Protein AF-A0A0W0YWG8-F1 (afdb_monomer)

Solvent-accessible surface area (backbone atoms only — not comparable to full-atom values): 10932 Å² total; per-residue (Å²): 125,58,62,85,59,89,88,55,70,70,71,99,42,48,68,52,43,28,59,70,48,69,46,79,82,52,72,82,54,90,78,85,84,81,81,71,99,57,85,84,42,58,68,57,48,42,54,52,53,51,50,52,52,50,53,48,63,78,65,67,42,90,92,45,60,91,72,55,90,66,96,49,70,67,59,56,51,51,52,43,50,53,49,40,51,51,49,66,63,37,61,95,24,73,65,44,50,50,51,53,62,66,43,50,77,49,75,68,54,47,54,53,41,55,49,52,52,49,54,52,52,51,53,50,50,51,50,52,52,50,50,51,53,51,52,46,62,74,68,51,75,71,78,94,71,88,79,90,78,86,77,86,74,91,69,80,85,76,79,89,79,92,70,78,82,77,79,78,84,126

Radius of gyration: 26.15 Å; Cα contacts (8 Å, |Δi|>4): 66; chains: 1; bounding box: 58×31×72 Å

Secondary structure (DSSP, 8-state):
-----TT---SS-HHHHHHH--STTTTTS-------SS---HHHHHHHHHHHHHHHHHT--GGGGGG-S-S-HHHHHHHHHHHHHHHHHHTT-HHHHHHHHHHSPPHHHHHHHHHHHHHHHHHHHHHHHHHHHHHHHHHSPPPS--------------------------

Foldseek 3Di:
DQDQDLPQCDPQDSLCCSQPVSDPVCSVDDDDDDDDPDDCALVNLLVVLVVLVVVCVVPDDPVCVVVDPDPDPVVSVVVSVVVNVVCVCCPPDPNVVVSCVSSDDDPVSVVSSVVSNVVVVVVVVVVVVVVVVVVCVVPPDDPPDDDDDDDDDPDDDDDDDPDDPPPDDD

Sequence (170 aa):
MPGYHQDWVRGPDAPHIKRNHTNEAEVPIAHFHREFESEVTPELLALYLNNIYTQQQEHYEESVKDYSFFENEGEVEEIIEKFTIYYKEYEKSDVEKLFNDETKLTPEEIIAYETAVSEHNEEKFLMEEMAQIFIQQMFFKPPTKGRSILFNYNLEPTEESDSRPECVLM

Structure (mmCIF, N/CA/C/O backbone):
data_AF-A0A0W0YWG8-F1
#
_entry.id   AF-A0A0W0YWG8-F1
#
loop_
_atom_site.group_PDB
_atom_site.id
_atom_site.type_symbol
_atom_site.label_atom_id
_atom_site.label_alt_id
_atom_site.label_comp_id
_atom_site.label_asym_id
_atom_site.label_entity_id
_atom_site.label_seq_id
_atom_site.pdbx_PDB_ins_code
_atom_site.Cartn_x
_atom_site.Cartn_y
_atom_site.Cartn_z
_atom_site.occupancy
_atom_site.B_iso_or_equiv
_atom_site.auth_seq_id
_atom_site.auth_comp_id
_atom_site.auth_asym_id
_atom_site.auth_atom_id
_atom_site.pdbx_PDB_model_num
ATOM 1 N N . MET A 1 1 ? -9.848 -14.195 9.267 1.00 47.00 1 MET A N 1
ATOM 2 C CA . MET A 1 1 ? -10.444 -12.870 9.538 1.00 47.00 1 MET A CA 1
ATOM 3 C C . MET A 1 1 ? -9.446 -12.095 10.376 1.00 47.00 1 MET A C 1
ATOM 5 O O . MET A 1 1 ? -8.826 -12.740 11.218 1.00 47.00 1 MET A O 1
ATOM 9 N N . PRO A 1 2 ? -9.256 -10.789 10.134 1.00 55.38 2 PRO A N 1
ATOM 10 C CA . PRO A 1 2 ? -8.351 -9.974 10.938 1.00 55.38 2 PRO A CA 1
ATOM 11 C C . PRO A 1 2 ? -8.836 -9.963 12.393 1.00 55.38 2 PRO A C 1
ATOM 13 O O . PRO A 1 2 ? -10.003 -9.675 12.656 1.00 55.38 2 PRO A O 1
ATOM 16 N N . GLY A 1 3 ? -7.970 -10.347 13.327 1.00 56.16 3 GLY A N 1
ATOM 17 C CA . GLY A 1 3 ? -8.276 -10.394 14.756 1.00 56.16 3 GLY A CA 1
ATOM 18 C C . GLY A 1 3 ? -7.543 -9.284 15.496 1.00 56.16 3 GLY A C 1
ATOM 19 O O . GLY A 1 3 ? -6.375 -9.028 15.219 1.00 56.16 3 GLY A O 1
ATOM 20 N N . TYR A 1 4 ? -8.216 -8.625 16.438 1.00 56.00 4 TYR A N 1
ATOM 21 C CA . TYR A 1 4 ? -7.539 -7.728 17.370 1.00 56.00 4 TYR A CA 1
ATOM 22 C C . TYR A 1 4 ? -6.845 -8.536 18.465 1.00 56.00 4 TYR A C 1
ATOM 24 O O . TYR A 1 4 ? -7.446 -9.439 19.052 1.00 56.00 4 TYR A O 1
ATOM 32 N N . HIS A 1 5 ? -5.597 -8.181 18.760 1.00 60.25 5 HIS A N 1
ATOM 33 C CA . HIS A 1 5 ? -4.821 -8.791 19.829 1.00 60.25 5 HIS A CA 1
ATOM 34 C C . HIS A 1 5 ? -4.211 -7.692 20.701 1.00 60.25 5 HIS A C 1
ATOM 36 O O . HIS A 1 5 ? -3.387 -6.905 20.240 1.00 60.25 5 HIS A O 1
ATOM 42 N N . GLN A 1 6 ? -4.630 -7.639 21.967 1.00 56.53 6 GLN A N 1
ATOM 43 C CA . GLN A 1 6 ? -4.272 -6.565 22.899 1.00 56.53 6 GLN A CA 1
ATOM 44 C C . GLN A 1 6 ? -2.763 -6.510 23.192 1.00 56.53 6 GLN A C 1
ATOM 46 O O . GLN A 1 6 ? -2.203 -5.432 23.351 1.00 56.53 6 GLN A O 1
ATOM 51 N N . ASP A 1 7 ? -2.096 -7.666 23.197 1.00 54.00 7 ASP A N 1
ATOM 52 C CA . ASP A 1 7 ? -0.660 -7.773 23.495 1.00 54.00 7 ASP A CA 1
ATOM 53 C C . ASP A 1 7 ? 0.255 -7.364 22.324 1.00 54.00 7 ASP A C 1
ATOM 55 O O . ASP A 1 7 ? 1.481 -7.365 22.449 1.00 54.00 7 ASP A O 1
ATOM 59 N N . TRP A 1 8 ? -0.301 -7.063 21.147 1.00 56.41 8 TRP A N 1
ATOM 60 C CA . TRP A 1 8 ? 0.479 -6.753 19.949 1.00 56.41 8 TRP A CA 1
ATOM 61 C C . TRP A 1 8 ? 0.650 -5.243 19.799 1.00 56.41 8 TRP A C 1
ATOM 63 O O . TRP A 1 8 ? 0.128 -4.621 18.885 1.00 56.41 8 TRP A O 1
ATOM 73 N N . VAL A 1 9 ? 1.410 -4.642 20.710 1.00 53.41 9 VAL A N 1
ATOM 74 C CA . VAL A 1 9 ? 1.767 -3.218 20.665 1.00 53.41 9 VAL A CA 1
ATOM 75 C C . VAL A 1 9 ? 3.143 -3.095 20.008 1.00 53.41 9 VAL A C 1
ATOM 77 O O . VAL A 1 9 ? 4.174 -3.075 20.679 1.00 53.41 9 VAL A O 1
ATOM 80 N N . ARG A 1 10 ? 3.199 -3.101 18.669 1.00 54.12 10 ARG A N 1
ATOM 81 C CA . ARG A 1 10 ? 4.449 -2.865 17.921 1.00 54.12 10 ARG A CA 1
ATOM 82 C C . ARG A 1 10 ? 4.426 -1.483 17.286 1.00 54.12 10 ARG A C 1
ATOM 84 O O . ARG A 1 10 ? 3.828 -1.282 16.235 1.00 54.12 10 ARG A O 1
ATOM 91 N N . GLY A 1 11 ? 5.122 -0.542 17.919 1.00 51.19 11 GLY A N 1
ATOM 92 C CA . GLY A 1 11 ? 5.086 0.859 17.511 1.00 51.19 11 GLY A CA 1
ATOM 93 C C . GLY A 1 11 ? 3.776 1.543 17.926 1.00 51.19 11 GLY A C 1
ATOM 94 O O . GLY A 1 11 ? 3.061 1.030 18.785 1.00 51.19 11 GLY A O 1
ATOM 95 N N . PRO A 1 12 ? 3.467 2.720 17.366 1.00 44.44 12 PRO A N 1
ATOM 96 C CA . PRO A 1 12 ? 2.405 3.581 17.871 1.00 44.44 12 PRO A CA 1
ATOM 97 C C . PRO A 1 12 ? 0.974 3.166 17.484 1.00 44.44 12 PRO A C 1
ATOM 99 O O . PRO A 1 12 ? 0.124 4.038 17.534 1.00 44.44 12 PRO A O 1
ATOM 102 N N . ASP A 1 13 ? 0.668 1.925 17.066 1.00 56.31 13 ASP A N 1
ATOM 103 C CA . ASP A 1 13 ? -0.650 1.655 16.460 1.00 56.31 13 ASP A CA 1
ATOM 104 C C . ASP A 1 13 ? -1.099 0.163 16.504 1.00 56.31 13 ASP A C 1
ATOM 106 O O . ASP A 1 13 ? -0.649 -0.665 15.719 1.00 56.31 13 ASP A O 1
ATOM 110 N N . ALA A 1 14 ? -1.997 -0.223 17.423 1.00 58.72 14 ALA A N 1
ATOM 111 C CA . ALA A 1 14 ? -2.723 -1.505 17.375 1.00 58.72 14 ALA A CA 1
ATOM 112 C C . ALA A 1 14 ? -3.846 -1.551 16.302 1.00 58.72 14 ALA A C 1
ATOM 114 O O . ALA A 1 14 ? -4.046 -2.618 15.708 1.00 58.72 14 ALA A O 1
ATOM 115 N N . PRO A 1 15 ? -4.567 -0.444 15.996 1.00 61.16 15 PRO A N 1
ATOM 116 C CA . PRO A 1 15 ? -5.409 -0.353 14.800 1.00 61.16 15 PRO A CA 1
ATOM 117 C C . PRO A 1 15 ? -4.685 -0.760 13.506 1.00 61.16 15 PRO A C 1
ATOM 119 O O . PRO A 1 15 ? -5.257 -1.473 12.679 1.00 61.16 15 PRO A O 1
ATOM 122 N N . HIS A 1 16 ? -3.414 -0.386 13.360 1.00 64.62 16 HIS A N 1
ATOM 123 C CA . HIS A 1 16 ? -2.552 -0.781 12.243 1.00 64.62 16 HIS A CA 1
ATOM 124 C C . HIS A 1 16 ? -2.425 -2.298 12.100 1.00 64.62 16 HIS A C 1
ATOM 126 O O . HIS A 1 16 ? -2.484 -2.822 10.992 1.00 64.62 16 HIS A O 1
ATOM 132 N N . ILE A 1 17 ? -2.300 -3.028 13.208 1.00 64.62 17 ILE A N 1
ATOM 133 C CA . ILE A 1 17 ? -2.153 -4.488 13.190 1.00 64.62 17 ILE A CA 1
ATOM 134 C C . ILE A 1 17 ? -3.453 -5.164 12.764 1.00 64.62 17 ILE A C 1
ATOM 136 O O . ILE A 1 17 ? -3.436 -6.012 11.874 1.00 64.62 17 ILE A O 1
ATOM 140 N N . LYS A 1 18 ? -4.596 -4.720 13.298 1.00 67.56 18 LYS A N 1
ATOM 141 C CA . LYS A 1 18 ? -5.906 -5.232 12.866 1.00 67.56 18 LYS A CA 1
ATOM 142 C C . LYS A 1 18 ? -6.175 -4.945 11.382 1.00 67.56 18 LYS A C 1
ATOM 144 O O . LYS A 1 18 ? -6.763 -5.778 10.696 1.00 67.56 18 LYS A O 1
ATOM 149 N N . ARG A 1 19 ? -5.752 -3.779 10.886 1.00 65.50 19 ARG A N 1
ATOM 150 C CA . ARG A 1 19 ? -5.985 -3.343 9.502 1.00 65.50 19 ARG A CA 1
ATOM 151 C C . ARG A 1 19 ? -5.043 -4.006 8.498 1.00 65.50 19 ARG A C 1
ATOM 153 O O . ARG A 1 19 ? -5.491 -4.418 7.433 1.00 65.50 19 ARG A O 1
ATOM 160 N N . ASN A 1 20 ? -3.757 -4.087 8.825 1.00 63.97 20 ASN A N 1
ATOM 161 C CA . ASN A 1 20 ? -2.705 -4.365 7.847 1.00 63.97 20 ASN A CA 1
ATOM 162 C C . ASN A 1 20 ? -2.050 -5.743 8.017 1.00 63.97 20 ASN A C 1
ATOM 164 O O . ASN A 1 20 ? -1.419 -6.210 7.078 1.00 63.97 20 ASN A O 1
ATOM 168 N N . HIS A 1 21 ? -2.242 -6.429 9.151 1.00 68.31 21 HIS A N 1
ATOM 169 C CA . HIS A 1 21 ? -1.597 -7.718 9.440 1.00 68.31 21 HIS A CA 1
ATOM 170 C C . HIS A 1 21 ? -2.647 -8.815 9.518 1.00 68.31 21 HIS A C 1
ATOM 172 O O . HIS A 1 21 ? -3.061 -9.273 10.582 1.00 68.31 21 HIS A O 1
ATOM 178 N N . THR A 1 22 ? -3.115 -9.233 8.346 1.00 65.38 22 THR A N 1
ATOM 179 C CA . THR A 1 22 ? -4.148 -10.275 8.233 1.00 65.38 22 THR A CA 1
ATOM 1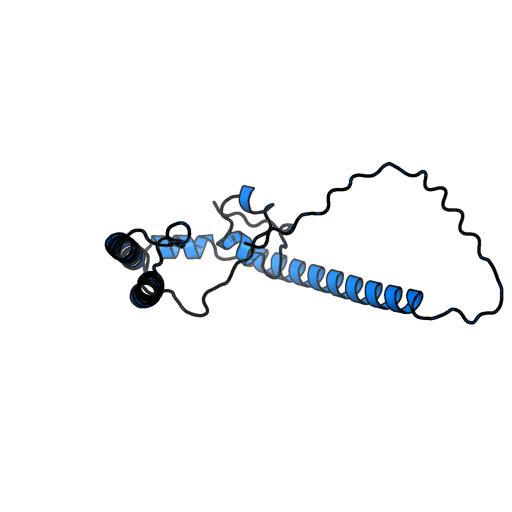80 C C . THR A 1 22 ? -3.594 -11.695 8.401 1.00 65.38 22 THR A C 1
ATOM 182 O O . THR A 1 22 ? -4.372 -12.647 8.507 1.00 65.38 22 THR A O 1
ATOM 185 N N . ASN A 1 23 ? -2.265 -11.842 8.458 1.00 70.19 23 ASN A N 1
ATOM 186 C CA . ASN A 1 23 ? -1.554 -13.098 8.667 1.00 70.19 23 ASN A CA 1
ATOM 187 C C . ASN A 1 23 ? -0.782 -13.071 9.996 1.00 70.19 23 ASN A C 1
ATOM 189 O O . ASN A 1 23 ? 0.144 -12.285 10.171 1.00 70.19 23 ASN A O 1
ATOM 193 N N . GLU A 1 24 ? -1.100 -13.991 10.908 1.00 69.44 24 GLU A N 1
ATOM 194 C CA . GLU A 1 24 ? -0.441 -14.094 12.220 1.00 69.44 24 GLU A CA 1
ATOM 195 C C . GLU A 1 24 ? 1.079 -14.315 12.122 1.00 69.44 24 GLU A C 1
ATOM 197 O O . GLU A 1 24 ? 1.823 -13.931 13.022 1.00 69.44 24 GLU A O 1
ATOM 202 N N . ALA A 1 25 ? 1.567 -14.898 11.021 1.00 72.44 25 ALA A N 1
ATOM 203 C CA . ALA A 1 25 ? 2.997 -15.110 10.800 1.00 72.44 25 ALA A CA 1
ATOM 204 C C . ALA A 1 25 ? 3.774 -13.814 10.493 1.00 72.44 25 ALA A C 1
ATOM 206 O O . ALA A 1 25 ? 4.997 -13.798 10.621 1.00 72.44 25 ALA A O 1
ATOM 207 N N . GLU A 1 26 ? 3.088 -12.737 10.102 1.00 64.38 26 GLU A N 1
ATOM 208 C CA . GLU A 1 26 ? 3.688 -11.427 9.820 1.00 64.38 26 GLU A CA 1
ATOM 209 C C . GLU A 1 26 ? 4.024 -10.666 11.112 1.00 64.38 26 GLU A C 1
ATOM 211 O O . GLU A 1 26 ? 5.066 -10.024 11.226 1.00 64.38 26 GLU A O 1
ATOM 216 N N . VAL A 1 27 ? 3.182 -10.835 12.129 1.00 64.44 27 VAL A N 1
ATOM 217 C CA . VAL A 1 27 ? 3.259 -10.182 13.441 1.00 64.44 27 VAL A CA 1
ATOM 218 C C . VAL A 1 27 ? 4.621 -10.328 14.140 1.00 64.44 27 VAL A C 1
ATOM 220 O O . VAL A 1 27 ? 5.128 -9.329 14.662 1.00 64.44 27 VAL A O 1
ATOM 223 N N . PRO A 1 28 ? 5.267 -11.515 14.195 1.00 64.38 28 PRO A N 1
ATOM 224 C CA . PRO A 1 28 ? 6.577 -11.640 14.825 1.00 64.38 28 PRO A CA 1
ATOM 225 C C . PRO A 1 28 ? 7.706 -10.957 14.036 1.00 64.38 28 PRO A C 1
ATOM 227 O O . PRO A 1 28 ? 8.728 -10.618 14.642 1.00 64.38 28 PRO A O 1
ATOM 230 N N . ILE A 1 29 ? 7.539 -10.696 12.736 1.00 67.19 29 ILE A N 1
ATOM 231 C CA . ILE A 1 29 ? 8.571 -10.135 11.854 1.00 67.19 29 ILE A CA 1
ATOM 232 C C . ILE A 1 29 ? 8.575 -8.609 11.982 1.00 67.19 29 ILE A C 1
ATOM 234 O O . ILE A 1 29 ? 7.575 -7.943 11.734 1.00 67.19 29 ILE A O 1
ATOM 238 N N . ALA A 1 30 ? 9.707 -8.027 12.382 1.00 64.69 30 ALA A N 1
ATOM 239 C CA . ALA A 1 30 ? 9.839 -6.574 12.442 1.00 64.69 30 ALA A CA 1
ATOM 240 C C . ALA A 1 30 ? 9.869 -5.986 11.023 1.00 64.69 30 ALA A C 1
ATOM 242 O O . ALA A 1 30 ? 10.759 -6.302 10.237 1.00 64.69 30 ALA A O 1
ATOM 243 N N . HIS A 1 31 ? 8.910 -5.121 10.709 1.00 63.81 31 HIS A N 1
ATOM 244 C CA . HIS A 1 31 ? 8.856 -4.378 9.457 1.00 63.81 31 HIS A CA 1
ATOM 245 C C . HIS A 1 31 ? 8.189 -3.020 9.690 1.00 63.81 31 HIS A C 1
ATOM 247 O O . HIS A 1 31 ? 7.532 -2.793 10.708 1.00 63.81 31 HIS A O 1
ATOM 253 N N . PHE A 1 32 ? 8.396 -2.100 8.753 1.00 62.62 32 PHE A N 1
ATOM 254 C CA . PHE A 1 32 ? 7.913 -0.729 8.847 1.00 62.62 32 PHE A CA 1
ATOM 255 C C . PHE A 1 32 ? 6.910 -0.464 7.742 1.00 62.62 32 PHE A C 1
ATOM 257 O O . PHE A 1 32 ? 7.114 -0.866 6.599 1.00 62.62 32 PHE A O 1
ATOM 264 N N . HIS A 1 33 ? 5.861 0.269 8.087 1.00 62.41 33 HIS A N 1
ATOM 265 C CA . HIS A 1 33 ? 4.896 0.765 7.124 1.00 62.41 33 HIS A CA 1
ATOM 266 C C . HIS A 1 33 ? 5.138 2.252 6.918 1.00 62.41 33 HIS A C 1
ATOM 268 O O . HIS A 1 33 ? 5.381 2.993 7.871 1.00 62.41 33 HIS A O 1
ATOM 274 N N . ARG A 1 34 ? 5.101 2.683 5.661 1.00 59.97 34 ARG A N 1
ATOM 275 C CA . ARG A 1 34 ? 4.973 4.094 5.312 1.00 59.97 34 ARG A CA 1
ATOM 276 C C . ARG A 1 34 ? 3.620 4.249 4.658 1.00 59.97 34 ARG A C 1
ATOM 278 O O . ARG A 1 34 ? 3.381 3.672 3.602 1.00 59.97 34 ARG A O 1
ATOM 285 N N . GLU A 1 35 ? 2.744 4.989 5.314 1.00 62.72 35 GLU A N 1
ATOM 286 C CA . GLU A 1 35 ? 1.465 5.346 4.724 1.00 62.72 35 GLU A CA 1
ATOM 287 C C . GLU A 1 35 ? 1.675 6.446 3.682 1.00 62.72 35 GLU A C 1
ATOM 289 O O . GLU A 1 35 ? 2.546 7.309 3.828 1.00 62.72 35 GLU A O 1
ATOM 294 N N . PHE A 1 36 ? 0.878 6.413 2.618 1.00 70.50 36 PHE A N 1
ATOM 295 C CA . PHE A 1 36 ? 0.797 7.539 1.701 1.00 70.50 36 PHE A CA 1
ATOM 296 C C . PHE A 1 36 ? -0.066 8.630 2.339 1.00 70.50 36 PHE A C 1
ATOM 298 O O . PHE A 1 36 ? -1.162 8.357 2.820 1.00 70.50 36 PHE A O 1
ATOM 305 N N . GLU A 1 37 ? 0.404 9.879 2.309 1.00 75.88 37 GLU A N 1
ATOM 306 C CA . GLU A 1 37 ? -0.351 11.037 2.824 1.00 75.88 37 GLU A CA 1
ATOM 307 C C . GLU A 1 37 ? -1.626 11.329 2.015 1.00 75.88 37 GLU A C 1
ATOM 309 O O . GLU A 1 37 ? -2.497 12.083 2.447 1.00 75.88 37 GLU A O 1
ATOM 314 N N . SER A 1 38 ? -1.726 10.749 0.820 1.00 82.44 38 SER A N 1
ATOM 315 C CA . SER A 1 38 ? -2.848 10.906 -0.095 1.00 82.44 38 SER A CA 1
ATOM 316 C C . SER A 1 38 ? -3.224 9.563 -0.701 1.00 82.44 38 SER A C 1
ATOM 318 O O . SER A 1 38 ? -2.400 8.652 -0.785 1.00 82.44 38 SER A O 1
ATOM 320 N N . GLU A 1 39 ? -4.480 9.453 -1.114 1.00 87.00 39 GLU A N 1
ATOM 321 C CA . GLU A 1 39 ? -4.987 8.287 -1.824 1.00 87.00 39 GLU A CA 1
ATOM 322 C C . GLU A 1 39 ? -4.177 8.021 -3.101 1.00 87.00 39 GLU A C 1
ATOM 324 O O . GLU A 1 39 ? -3.904 8.927 -3.892 1.00 87.00 39 GLU A O 1
ATOM 329 N N . VAL A 1 40 ? -3.795 6.759 -3.304 1.00 90.31 40 VAL A N 1
ATOM 330 C CA . VAL A 1 40 ? -3.066 6.330 -4.499 1.00 90.31 40 VAL A CA 1
ATOM 331 C C . VAL A 1 40 ? -4.069 6.071 -5.616 1.00 90.31 40 VAL A C 1
ATOM 333 O O . VAL A 1 40 ? -4.590 4.967 -5.751 1.00 90.31 40 VAL A O 1
ATOM 336 N N . THR A 1 41 ? -4.351 7.097 -6.417 1.00 94.56 41 THR A N 1
ATOM 337 C CA . THR A 1 41 ? -5.217 6.948 -7.593 1.00 94.56 41 THR A CA 1
ATOM 338 C C . THR A 1 41 ? -4.469 6.268 -8.746 1.00 94.56 41 THR A C 1
ATOM 340 O O . THR A 1 41 ? -3.230 6.292 -8.780 1.00 94.56 41 THR A O 1
ATOM 343 N N . PRO A 1 42 ? -5.180 5.690 -9.732 1.00 96.44 42 PRO A N 1
ATOM 344 C CA . PRO A 1 42 ? -4.547 5.130 -10.923 1.00 96.44 42 PRO A CA 1
ATOM 345 C C . PRO A 1 42 ? -3.634 6.121 -11.649 1.00 96.44 42 PRO A C 1
ATOM 347 O O . PRO A 1 42 ? -2.560 5.746 -12.111 1.00 96.44 42 PRO A O 1
ATOM 350 N N . GLU A 1 43 ? -4.012 7.399 -11.704 1.00 95.38 43 GLU A N 1
ATOM 351 C CA . GLU A 1 43 ? -3.213 8.457 -12.325 1.00 95.38 43 GLU A CA 1
ATOM 352 C C . GLU A 1 43 ? -1.922 8.727 -11.548 1.00 95.38 43 GLU A C 1
ATOM 354 O O . GLU A 1 43 ? -0.864 8.906 -12.155 1.00 95.38 43 GLU A O 1
ATOM 359 N N . LEU A 1 44 ? -1.993 8.738 -10.211 1.00 94.38 44 LEU A N 1
ATOM 360 C CA . LEU A 1 44 ? -0.822 8.949 -9.364 1.00 94.38 44 LEU A CA 1
ATOM 361 C C . LEU A 1 44 ? 0.150 7.769 -9.464 1.00 94.38 44 LEU A C 1
ATOM 363 O O . LEU A 1 44 ? 1.356 7.979 -9.614 1.00 94.38 44 LEU A O 1
ATOM 367 N N . LEU A 1 45 ? -0.369 6.538 -9.439 1.00 94.62 45 LEU A N 1
ATOM 368 C CA . LEU A 1 45 ? 0.442 5.337 -9.619 1.00 94.62 45 LEU A CA 1
ATOM 369 C C . LEU A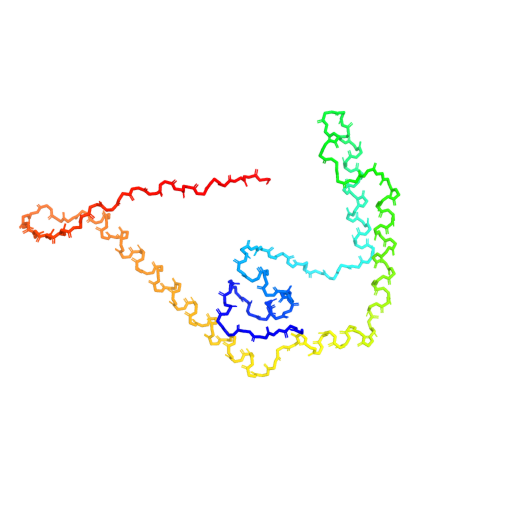 1 45 ? 1.085 5.310 -11.009 1.00 94.62 45 LEU A C 1
ATOM 371 O O . LEU A 1 45 ? 2.281 5.052 -11.123 1.00 94.62 45 LEU A O 1
ATOM 375 N N . ALA A 1 46 ? 0.318 5.623 -12.056 1.00 96.75 46 ALA A N 1
ATOM 376 C CA . ALA A 1 46 ? 0.827 5.674 -13.419 1.00 96.75 46 ALA A CA 1
ATOM 377 C C . ALA A 1 46 ? 1.963 6.690 -13.556 1.00 96.75 46 ALA A C 1
ATOM 379 O O . ALA A 1 46 ? 3.002 6.368 -14.129 1.00 96.75 46 ALA A O 1
ATOM 380 N N . LEU A 1 47 ? 1.806 7.893 -12.999 1.00 95.69 47 LEU A N 1
ATOM 381 C CA . LEU A 1 47 ? 2.869 8.896 -12.991 1.00 95.69 47 LEU A CA 1
ATOM 382 C C . LEU A 1 47 ? 4.126 8.366 -12.287 1.00 95.69 47 LEU A C 1
ATOM 384 O O . LEU A 1 47 ? 5.235 8.536 -12.789 1.00 95.69 47 LEU A O 1
ATOM 388 N N . TYR A 1 48 ? 3.958 7.715 -11.136 1.00 93.69 48 TYR A N 1
ATOM 389 C CA . TYR A 1 48 ? 5.067 7.189 -10.347 1.00 93.69 48 TYR A CA 1
ATOM 390 C C . TYR A 1 48 ? 5.838 6.082 -11.079 1.00 93.69 48 TYR A C 1
ATOM 392 O O . TYR A 1 48 ? 7.055 6.185 -11.232 1.00 93.69 48 TYR A O 1
ATOM 400 N N . LEU A 1 49 ? 5.142 5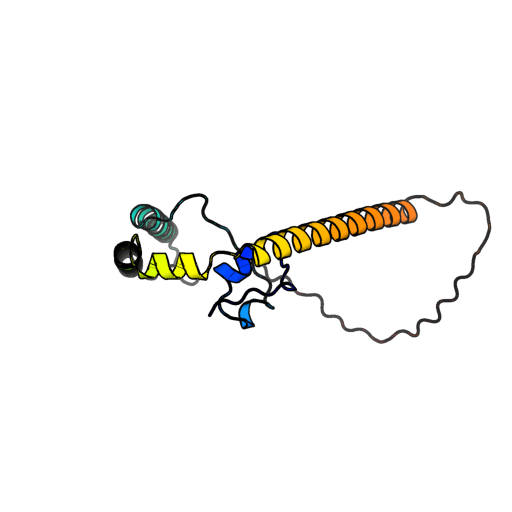.061 -11.586 1.00 95.81 49 LEU A N 1
ATOM 401 C CA . LEU A 1 49 ? 5.775 3.924 -12.261 1.00 95.81 49 LEU A CA 1
ATOM 402 C C . LEU A 1 49 ? 6.439 4.335 -13.579 1.00 95.81 49 LEU A C 1
ATOM 404 O O . LEU A 1 49 ? 7.573 3.937 -13.838 1.00 95.81 49 LEU A O 1
ATOM 408 N N . ASN A 1 50 ? 5.795 5.202 -14.368 1.00 96.00 50 ASN A N 1
ATOM 409 C CA . ASN A 1 50 ? 6.394 5.719 -15.600 1.00 96.00 50 ASN A CA 1
ATOM 410 C C . ASN A 1 50 ? 7.643 6.563 -15.326 1.00 96.00 50 ASN A C 1
ATOM 412 O O . ASN A 1 50 ? 8.610 6.488 -16.083 1.00 96.00 50 ASN A O 1
ATOM 416 N N . ASN A 1 51 ? 7.667 7.333 -14.234 1.00 94.62 51 ASN A N 1
ATOM 417 C CA . ASN A 1 51 ? 8.859 8.084 -13.844 1.00 94.62 51 ASN A CA 1
ATOM 418 C C . ASN A 1 51 ? 10.013 7.158 -13.443 1.00 94.62 51 ASN A C 1
ATOM 420 O O . ASN A 1 51 ? 11.146 7.412 -13.848 1.00 94.62 51 ASN A O 1
ATOM 424 N N . ILE A 1 52 ? 9.743 6.086 -12.687 1.00 92.75 52 ILE A N 1
ATOM 425 C CA . ILE A 1 52 ? 10.769 5.086 -12.349 1.00 92.75 52 ILE A CA 1
ATOM 426 C C . ILE A 1 52 ? 11.294 4.426 -13.620 1.00 92.75 52 ILE A C 1
ATOM 428 O O . ILE A 1 52 ? 12.504 4.348 -13.815 1.00 92.75 52 ILE A O 1
ATOM 432 N N . TYR A 1 53 ? 10.397 3.990 -14.504 1.00 93.75 53 TYR A N 1
ATOM 433 C CA . TYR A 1 53 ? 10.793 3.339 -15.745 1.00 93.75 53 TYR A CA 1
ATOM 434 C C . TYR A 1 53 ? 11.613 4.274 -16.641 1.00 93.75 53 TYR A C 1
ATOM 436 O O . TYR A 1 53 ? 12.661 3.876 -17.140 1.00 93.75 53 TYR A O 1
ATOM 444 N N . THR A 1 54 ? 11.212 5.542 -16.766 1.00 92.88 54 THR A N 1
ATOM 445 C CA . THR A 1 54 ? 11.972 6.559 -17.511 1.00 92.88 54 THR A CA 1
ATOM 446 C C . THR A 1 54 ? 13.381 6.723 -16.942 1.00 92.88 54 THR A C 1
ATOM 448 O O . THR A 1 54 ? 14.350 6.639 -17.691 1.00 92.88 54 THR A O 1
ATOM 451 N N . GLN A 1 55 ? 13.516 6.875 -15.619 1.00 89.94 55 GLN A N 1
ATOM 452 C CA . GLN A 1 55 ? 14.825 6.987 -14.960 1.00 89.94 55 GLN A CA 1
ATOM 453 C C . GLN A 1 55 ? 15.681 5.734 -15.168 1.00 89.94 55 GLN A C 1
ATOM 455 O O . GLN A 1 55 ? 16.882 5.835 -15.410 1.00 89.94 55 GLN A O 1
ATOM 460 N N . GLN A 1 56 ? 15.072 4.550 -15.117 1.00 90.00 56 GLN A N 1
ATOM 461 C CA . GLN A 1 56 ? 15.770 3.298 -15.392 1.00 90.00 56 GLN A CA 1
ATOM 462 C C . GLN A 1 56 ? 16.324 3.273 -16.821 1.00 90.00 56 GLN A C 1
ATOM 464 O O . GLN A 1 56 ? 17.469 2.877 -17.013 1.00 90.00 56 GLN A O 1
ATOM 469 N N . GLN A 1 57 ? 15.544 3.712 -17.816 1.00 89.19 57 GLN A N 1
ATOM 470 C CA . GLN A 1 57 ? 15.992 3.759 -19.212 1.00 89.19 57 GLN A CA 1
ATOM 471 C C . GLN A 1 57 ? 17.080 4.819 -19.443 1.00 89.19 57 GLN A C 1
ATOM 473 O O . GLN A 1 57 ? 18.039 4.561 -20.168 1.00 89.19 57 GLN A O 1
ATOM 478 N N . GLU A 1 58 ? 16.977 5.991 -18.808 1.00 86.75 58 GLU A N 1
ATOM 479 C CA . GLU A 1 58 ? 17.984 7.062 -18.899 1.00 86.75 58 GLU A CA 1
ATOM 480 C C . GLU A 1 58 ? 19.353 6.649 -18.339 1.00 86.75 58 GLU A C 1
ATOM 482 O O . GLU A 1 58 ? 20.387 7.135 -18.802 1.00 86.75 58 GLU A O 1
ATOM 487 N N . HIS A 1 59 ? 19.363 5.734 -17.370 1.00 80.75 59 HIS A N 1
ATOM 488 C CA . HIS A 1 59 ? 20.563 5.238 -16.698 1.00 80.75 59 HIS A CA 1
ATOM 489 C C . HIS A 1 59 ? 20.879 3.773 -17.024 1.00 80.75 59 HIS A C 1
ATOM 491 O O . HIS A 1 59 ? 21.651 3.133 -16.307 1.00 80.75 59 HIS A O 1
ATOM 497 N N . TYR A 1 60 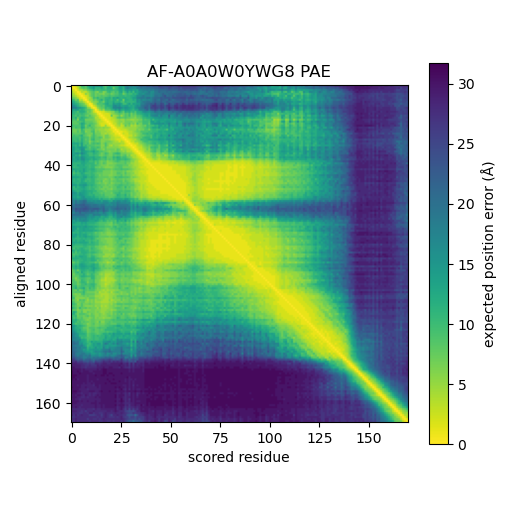? 20.295 3.231 -18.097 1.00 77.06 60 TYR A N 1
ATOM 498 C CA . TYR A 1 60 ? 20.494 1.837 -18.468 1.00 77.06 60 TYR A CA 1
ATOM 499 C C . TYR A 1 60 ? 21.913 1.615 -19.007 1.00 77.06 60 TYR A C 1
ATOM 501 O O . TYR A 1 60 ? 22.225 1.897 -20.166 1.00 77.06 60 TYR A O 1
ATOM 509 N N . GLU A 1 61 ? 22.777 1.072 -18.156 1.00 77.38 61 GLU A N 1
ATOM 510 C CA . GLU A 1 61 ? 24.074 0.517 -18.533 1.00 77.38 61 GLU A CA 1
ATOM 511 C C . GLU A 1 61 ? 24.027 -1.013 -18.418 1.00 77.38 61 GLU A C 1
ATOM 513 O O . GLU A 1 61 ? 23.350 -1.572 -17.555 1.00 77.38 61 GLU A O 1
ATOM 518 N N . GLU A 1 62 ? 24.771 -1.722 -19.270 1.00 68.44 62 GLU A N 1
ATOM 519 C CA . GLU A 1 62 ? 24.777 -3.196 -19.290 1.00 68.44 62 GLU A CA 1
ATOM 520 C C . GLU A 1 62 ? 25.261 -3.813 -17.958 1.00 68.44 62 GLU A C 1
ATOM 522 O O . GLU A 1 62 ? 24.881 -4.928 -17.614 1.00 68.44 62 GLU A O 1
ATOM 527 N N . SER A 1 63 ? 26.024 -3.051 -17.168 1.00 63.66 63 SER A N 1
ATOM 528 C CA . SER A 1 63 ? 26.460 -3.355 -15.797 1.00 63.66 63 SER A CA 1
ATOM 529 C C . SER A 1 63 ? 25.356 -3.253 -14.734 1.00 63.66 63 SER A C 1
ATOM 531 O O . SER A 1 63 ? 25.561 -3.714 -13.614 1.00 63.66 63 SER A O 1
ATOM 533 N N . VAL A 1 64 ? 24.210 -2.645 -15.056 1.00 68.12 64 VAL A N 1
ATOM 534 C CA . VAL A 1 64 ? 23.120 -2.323 -14.113 1.00 68.12 64 VAL A CA 1
ATOM 535 C C . VAL A 1 64 ? 21.852 -3.131 -14.424 1.00 68.12 64 VAL A C 1
ATOM 537 O O . VAL A 1 64 ? 20.832 -2.994 -13.753 1.00 68.12 64 VAL A O 1
ATOM 540 N N . LYS A 1 65 ? 21.912 -4.034 -15.412 1.00 69.44 65 LYS A N 1
ATOM 541 C CA . LYS A 1 65 ? 20.783 -4.880 -15.826 1.00 69.44 65 LYS A CA 1
ATOM 542 C C . LYS A 1 65 ? 20.191 -5.692 -14.667 1.00 69.44 65 LYS A C 1
ATOM 544 O O . LYS A 1 65 ? 18.975 -5.811 -14.579 1.00 69.44 65 LYS A O 1
ATOM 549 N N . ASP A 1 66 ? 21.036 -6.159 -13.748 1.00 76.50 66 ASP A N 1
ATOM 550 C CA . ASP A 1 66 ? 20.621 -6.920 -12.560 1.00 76.50 66 ASP A CA 1
ATOM 551 C C . ASP A 1 66 ? 19.891 -6.064 -11.501 1.00 76.50 66 ASP A C 1
ATOM 553 O O . ASP A 1 66 ? 19.297 -6.609 -10.575 1.00 76.50 66 ASP A O 1
ATOM 557 N N . TYR A 1 67 ? 19.908 -4.733 -11.639 1.00 76.19 67 TYR A N 1
ATOM 558 C CA . TYR A 1 67 ? 19.247 -3.772 -10.745 1.00 76.19 67 TYR A CA 1
ATOM 559 C C . TYR A 1 67 ? 18.045 -3.076 -11.402 1.00 76.19 67 TYR A C 1
ATOM 561 O O . TYR A 1 67 ? 17.567 -2.057 -10.902 1.00 76.19 67 TYR A O 1
ATOM 569 N N . SER A 1 68 ? 17.568 -3.591 -12.538 1.00 83.62 68 SER A N 1
ATOM 570 C CA . SER A 1 68 ? 16.362 -3.078 -13.191 1.00 83.62 68 SER A CA 1
ATOM 571 C C . SER A 1 68 ? 15.112 -3.513 -12.423 1.00 83.62 68 SER A C 1
ATOM 573 O O . SER A 1 68 ? 14.973 -4.680 -12.067 1.00 83.62 68 SER A O 1
ATOM 575 N N . PHE A 1 69 ? 14.202 -2.571 -12.182 1.00 87.94 69 PHE A N 1
ATOM 576 C CA . PHE A 1 69 ? 12.908 -2.821 -11.548 1.00 87.94 69 PHE A CA 1
ATOM 577 C C . PHE A 1 69 ? 11.896 -3.423 -12.520 1.00 87.94 69 PHE A C 1
ATOM 579 O O . PHE A 1 69 ? 11.109 -4.271 -12.116 1.00 87.94 69 PHE A O 1
ATOM 586 N N . PHE A 1 70 ? 11.922 -2.975 -13.779 1.00 91.81 70 PHE A N 1
ATOM 587 C CA . PHE A 1 70 ? 11.004 -3.426 -14.826 1.00 91.81 70 PHE A CA 1
ATOM 588 C C . PHE A 1 70 ? 11.777 -3.979 -16.018 1.00 91.81 70 PHE A C 1
ATOM 590 O O . PHE A 1 70 ? 12.791 -3.407 -16.428 1.00 91.81 70 PHE A O 1
ATOM 597 N N . GLU A 1 71 ? 11.285 -5.056 -16.618 1.00 89.12 71 GLU A N 1
ATOM 598 C CA . GLU A 1 71 ? 11.897 -5.668 -17.796 1.00 89.12 71 GLU A CA 1
ATOM 599 C C . GLU A 1 71 ? 11.643 -4.847 -19.065 1.00 89.12 71 GLU A C 1
ATOM 601 O O . GLU A 1 71 ? 12.499 -4.774 -19.949 1.00 89.12 71 GLU A O 1
ATOM 606 N N . ASN A 1 72 ? 10.452 -4.256 -19.180 1.00 90.44 72 ASN A N 1
ATOM 607 C CA . ASN A 1 72 ? 10.016 -3.484 -20.340 1.00 90.44 72 ASN A CA 1
ATOM 608 C C . ASN A 1 72 ? 8.813 -2.584 -20.005 1.00 90.44 72 ASN A C 1
ATOM 610 O O . ASN A 1 72 ? 8.195 -2.704 -18.953 1.00 90.44 72 ASN A O 1
ATOM 614 N N . GLU A 1 73 ? 8.465 -1.697 -20.937 1.00 93.00 73 GLU A N 1
ATOM 615 C CA . GLU A 1 73 ? 7.344 -0.757 -20.802 1.00 93.00 73 GLU A CA 1
ATOM 616 C C . GLU A 1 73 ? 5.995 -1.475 -20.666 1.00 93.00 73 GLU A C 1
ATOM 618 O O . GLU A 1 73 ? 5.143 -1.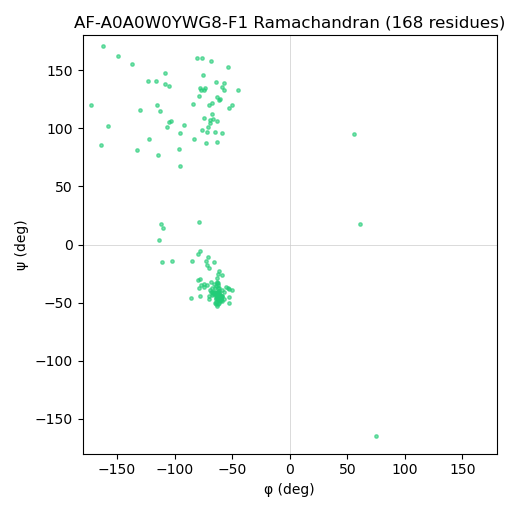043 -19.896 1.00 93.00 73 GLU A O 1
ATOM 623 N N . GLY A 1 74 ? 5.826 -2.615 -21.344 1.00 96.12 74 GLY A N 1
ATOM 624 C CA . GLY A 1 74 ? 4.593 -3.399 -21.288 1.00 96.12 74 GLY A CA 1
ATOM 625 C C . GLY A 1 74 ? 4.288 -3.945 -19.891 1.00 96.12 74 GLY A C 1
ATOM 626 O O . GLY A 1 74 ? 3.123 -4.020 -19.514 1.00 96.12 74 GLY A O 1
ATOM 627 N N . GLU A 1 75 ? 5.310 -4.262 -19.090 1.00 95.25 75 GLU A N 1
ATOM 628 C CA . GLU A 1 75 ? 5.131 -4.645 -17.683 1.00 95.25 75 GLU A CA 1
ATOM 629 C C . GLU A 1 75 ? 4.560 -3.484 -16.855 1.00 95.25 75 GLU A C 1
ATOM 631 O O . GLU A 1 75 ? 3.643 -3.670 -16.053 1.00 95.25 75 GLU A O 1
ATOM 636 N N . VAL A 1 76 ? 5.058 -2.267 -17.086 1.00 96.19 76 VAL A N 1
ATOM 637 C CA . VAL A 1 76 ? 4.570 -1.054 -16.417 1.00 96.19 76 VAL A CA 1
ATOM 638 C C . VAL A 1 76 ? 3.115 -0.783 -16.801 1.00 96.19 76 VAL A C 1
ATOM 640 O O . VAL A 1 76 ? 2.283 -0.543 -15.924 1.00 96.19 76 VAL A O 1
ATOM 643 N N . GLU A 1 77 ? 2.789 -0.870 -18.092 1.00 97.06 77 GLU A N 1
ATOM 644 C CA . GLU A 1 77 ? 1.421 -0.721 -18.597 1.00 97.06 77 GLU A CA 1
ATOM 645 C C . GLU A 1 77 ? 0.472 -1.765 -17.995 1.00 97.06 77 GLU A C 1
ATOM 647 O O . GLU A 1 77 ? -0.616 -1.412 -17.536 1.00 97.06 77 GLU A O 1
ATOM 652 N N . GLU A 1 78 ? 0.894 -3.030 -17.922 1.00 97.38 78 GLU A N 1
ATOM 653 C CA . GLU A 1 78 ? 0.097 -4.121 -17.357 1.00 97.38 78 GLU A CA 1
ATOM 654 C C . GLU A 1 78 ? -0.192 -3.906 -15.862 1.00 97.38 78 GLU A C 1
ATOM 656 O O . GLU A 1 78 ? -1.319 -4.129 -15.406 1.00 97.38 78 GLU A O 1
ATOM 661 N N . ILE A 1 79 ? 0.796 -3.446 -15.085 1.00 96.75 79 ILE A N 1
ATOM 662 C CA . ILE A 1 79 ? 0.610 -3.115 -13.663 1.00 96.75 79 ILE A CA 1
ATOM 663 C C . ILE A 1 79 ? -0.406 -1.978 -13.512 1.00 96.75 79 ILE A C 1
ATOM 665 O O . ILE A 1 79 ? -1.333 -2.083 -12.702 1.00 96.75 79 ILE A O 1
ATOM 669 N N . ILE A 1 80 ? -0.260 -0.909 -14.301 1.00 97.69 80 ILE A N 1
ATOM 670 C CA . ILE A 1 80 ? -1.168 0.244 -14.274 1.00 97.69 80 ILE A CA 1
ATOM 671 C C . ILE A 1 80 ? -2.587 -0.185 -14.653 1.00 97.69 80 ILE A C 1
ATOM 673 O O . ILE A 1 80 ? -3.543 0.212 -13.982 1.00 97.69 80 ILE A O 1
ATOM 677 N N . GLU A 1 81 ? -2.750 -1.009 -15.687 1.00 97.75 81 GLU A N 1
ATOM 678 C CA . GLU A 1 81 ? -4.055 -1.501 -16.129 1.00 97.75 81 GLU A CA 1
ATOM 679 C C . GLU A 1 81 ? -4.731 -2.335 -15.038 1.00 97.75 81 GLU A C 1
ATOM 681 O O . GLU A 1 81 ? -5.868 -2.046 -14.654 1.00 97.75 81 GLU A O 1
ATOM 686 N N . LYS A 1 82 ? -4.025 -3.324 -14.480 1.00 97.62 82 LYS A N 1
ATOM 687 C CA . LYS A 1 82 ? -4.560 -4.175 -13.408 1.00 97.62 82 LYS A CA 1
ATOM 688 C C . LYS A 1 82 ? -4.949 -3.366 -12.182 1.00 97.62 82 LYS A C 1
ATOM 690 O O . LYS A 1 82 ? -6.031 -3.576 -11.637 1.00 97.62 82 LYS A O 1
ATOM 695 N N . PHE A 1 83 ? -4.103 -2.423 -11.771 1.00 96.69 83 PHE A N 1
ATOM 696 C CA . PHE A 1 83 ? -4.423 -1.539 -10.657 1.00 96.69 83 PHE A CA 1
ATOM 697 C C . PHE A 1 83 ? -5.636 -0.661 -10.965 1.00 96.69 83 PHE A C 1
ATOM 699 O O . PHE A 1 83 ? -6.507 -0.502 -10.118 1.00 96.69 83 PHE A O 1
ATOM 706 N N . THR A 1 84 ? -5.740 -0.136 -12.185 1.00 97.38 84 THR A N 1
ATOM 707 C CA . THR A 1 84 ? -6.884 0.679 -12.613 1.00 97.38 84 THR A CA 1
ATOM 708 C C . THR A 1 84 ? -8.190 -0.108 -12.554 1.00 97.38 84 THR A C 1
ATOM 710 O O . THR A 1 84 ? -9.208 0.429 -12.117 1.00 97.38 84 THR A O 1
ATOM 713 N N . ILE A 1 85 ? -8.179 -1.366 -13.002 1.00 96.50 85 ILE A N 1
ATOM 714 C CA . ILE A 1 85 ? -9.342 -2.259 -12.931 1.00 96.50 85 ILE A CA 1
ATOM 715 C C . ILE A 1 85 ? -9.701 -2.511 -11.468 1.00 96.50 85 ILE A C 1
ATOM 717 O O . ILE A 1 85 ? -10.828 -2.224 -11.074 1.00 96.50 85 ILE A O 1
ATOM 721 N N . TYR A 1 86 ? -8.730 -2.948 -10.660 1.00 94.19 86 TYR A N 1
ATOM 722 C CA . TYR A 1 86 ? -8.920 -3.175 -9.228 1.00 94.19 86 TYR A CA 1
ATOM 723 C C . TYR A 1 86 ? -9.513 -1.948 -8.535 1.00 94.19 86 TYR A C 1
ATOM 725 O O . TYR A 1 86 ? -10.526 -2.056 -7.856 1.00 94.19 86 TYR A O 1
ATOM 733 N N . TYR A 1 87 ? -8.923 -0.773 -8.747 1.00 94.62 87 TYR A N 1
ATOM 734 C CA . TYR A 1 87 ? -9.351 0.469 -8.119 1.00 94.62 87 TYR A CA 1
ATOM 735 C C . TYR A 1 87 ? -10.800 0.807 -8.489 1.00 94.62 87 TYR A C 1
ATOM 737 O O . TYR A 1 87 ? -11.605 1.086 -7.610 1.00 94.62 87 TYR A O 1
ATOM 745 N N . LYS A 1 88 ? -11.172 0.707 -9.773 1.00 94.00 88 LYS A N 1
ATOM 746 C CA . LYS A 1 88 ? -12.546 0.975 -10.236 1.00 94.00 88 LYS A CA 1
ATOM 747 C C . LYS A 1 88 ? -13.570 -0.027 -9.712 1.00 94.00 88 LYS A C 1
ATOM 749 O O . LYS A 1 88 ? -14.728 0.337 -9.531 1.00 94.00 88 LYS A O 1
ATOM 754 N N . GLU A 1 89 ? -13.170 -1.283 -9.550 1.00 93.88 89 GLU A N 1
ATOM 755 C CA . GLU A 1 89 ? -14.038 -2.337 -9.025 1.00 93.88 89 GLU A CA 1
ATOM 756 C C . GLU A 1 89 ? -14.160 -2.281 -7.501 1.00 93.88 89 GLU A C 1
ATOM 758 O O . GLU A 1 89 ? -15.196 -2.663 -6.963 1.00 93.88 89 GLU A O 1
ATOM 763 N N . TYR A 1 90 ? -13.119 -1.810 -6.815 1.00 91.44 90 TYR A N 1
ATOM 764 C CA . TYR A 1 90 ? -13.058 -1.724 -5.364 1.00 91.44 90 TYR A CA 1
ATOM 765 C C . TYR A 1 90 ? -13.691 -0.433 -4.832 1.00 91.44 90 TYR A C 1
ATOM 767 O O . TYR A 1 90 ? -14.489 -0.498 -3.897 1.00 91.44 90 TYR A O 1
ATOM 775 N N . GLU A 1 91 ? -13.393 0.724 -5.426 1.00 90.38 91 GLU A N 1
ATOM 776 C CA . GLU A 1 91 ? -13.873 2.027 -4.956 1.00 90.38 91 GLU A CA 1
ATOM 777 C C . GLU A 1 91 ? -15.412 2.091 -4.972 1.00 90.38 91 GLU A C 1
ATOM 779 O O . GLU A 1 91 ? -16.065 1.869 -5.994 1.00 90.38 91 GLU A O 1
ATOM 784 N N . LYS A 1 92 ? -16.009 2.430 -3.826 1.00 88.75 92 LYS A N 1
ATOM 785 C CA . LYS A 1 92 ? -17.458 2.487 -3.557 1.00 88.75 92 LYS A CA 1
ATOM 786 C C . LYS A 1 92 ? -18.180 1.149 -3.717 1.00 88.75 92 LYS A C 1
ATOM 788 O O . LYS A 1 92 ? -19.409 1.129 -3.827 1.00 88.75 92 LYS A O 1
ATOM 793 N N . SER A 1 93 ? -17.452 0.037 -3.721 1.00 90.50 93 SER A N 1
ATOM 794 C CA . SER A 1 93 ? -18.041 -1.299 -3.788 1.00 90.50 93 SER A CA 1
ATOM 795 C C . SER A 1 93 ? -18.549 -1.780 -2.427 1.00 90.50 93 SER A C 1
ATOM 797 O O . SER A 1 93 ? -18.113 -1.328 -1.365 1.00 90.50 93 SER A O 1
ATOM 799 N N . ASP A 1 94 ? -19.443 -2.771 -2.448 1.00 92.06 94 ASP A N 1
ATOM 800 C CA . ASP A 1 94 ? -19.855 -3.477 -1.229 1.00 92.06 94 ASP A CA 1
ATOM 801 C C . ASP A 1 94 ? -18.674 -4.206 -0.563 1.00 92.06 94 ASP A C 1
ATOM 803 O O . ASP A 1 94 ? -18.683 -4.410 0.650 1.00 92.06 94 ASP A O 1
ATOM 807 N N . VAL A 1 95 ? -17.648 -4.570 -1.343 1.00 87.56 95 VAL A N 1
ATOM 808 C CA . VAL A 1 95 ? -16.425 -5.214 -0.848 1.00 87.56 95 VAL A CA 1
ATOM 809 C C . VAL A 1 95 ? -15.586 -4.225 -0.046 1.00 87.56 95 VAL A C 1
ATOM 811 O O . VAL A 1 95 ? -15.181 -4.555 1.064 1.00 87.56 95 VAL A O 1
ATOM 814 N N . GLU A 1 96 ? -15.378 -3.008 -0.555 1.00 88.94 96 GLU A N 1
ATOM 815 C CA . GLU A 1 96 ? -14.698 -1.945 0.192 1.00 88.94 96 GLU A CA 1
ATOM 816 C C . GLU A 1 96 ? -15.446 -1.634 1.486 1.00 88.94 96 GLU A C 1
ATOM 818 O O . GLU A 1 96 ? -14.843 -1.515 2.551 1.00 88.94 96 GLU A O 1
ATOM 823 N N . LYS A 1 97 ? -16.776 -1.539 1.413 1.00 88.69 97 LYS A N 1
ATOM 824 C CA . LYS A 1 97 ? -17.593 -1.298 2.597 1.00 88.69 97 LYS A CA 1
ATOM 825 C C . LYS A 1 97 ? -17.429 -2.411 3.631 1.00 88.69 97 LYS A C 1
ATOM 827 O O . LYS A 1 97 ? -17.191 -2.110 4.795 1.00 88.69 97 LYS A O 1
ATOM 832 N N . LEU A 1 98 ? -17.528 -3.673 3.212 1.00 87.81 98 LEU A N 1
ATOM 833 C CA . LEU A 1 98 ? -17.344 -4.823 4.096 1.00 87.81 98 LEU A CA 1
ATOM 834 C C . LEU A 1 98 ? -15.946 -4.819 4.725 1.00 87.81 98 LEU A C 1
ATOM 836 O O . LEU A 1 98 ? -15.822 -4.983 5.934 1.00 87.81 98 LEU A O 1
ATOM 840 N N . PHE A 1 99 ? -14.909 -4.572 3.925 1.00 83.88 99 PHE A N 1
ATOM 841 C CA . PHE A 1 99 ? -13.532 -4.483 4.403 1.00 83.88 99 PHE A CA 1
ATOM 842 C C . PHE A 1 99 ? -13.356 -3.363 5.437 1.00 83.88 99 PHE A C 1
ATOM 844 O O . PHE A 1 99 ? -12.781 -3.583 6.503 1.00 83.88 99 PHE A O 1
ATOM 851 N N . ASN A 1 100 ? -13.890 -2.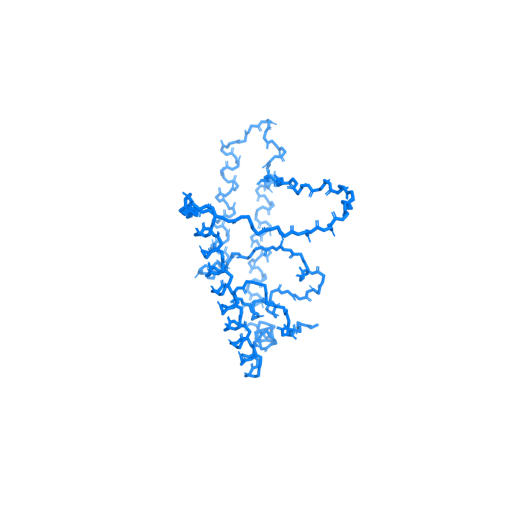172 5.166 1.00 82.81 100 ASN A N 1
ATOM 852 C CA . ASN A 1 100 ? -13.838 -1.038 6.087 1.00 82.81 100 ASN A CA 1
ATOM 853 C C . ASN A 1 100 ? -14.625 -1.307 7.378 1.00 82.81 100 ASN A C 1
ATOM 855 O O . ASN A 1 100 ? -14.180 -0.916 8.456 1.00 82.81 100 ASN A O 1
ATOM 859 N N . ASP A 1 101 ? -15.768 -1.989 7.292 1.00 84.81 101 ASP A N 1
ATOM 860 C CA . ASP A 1 101 ? -16.575 -2.355 8.457 1.00 84.81 101 ASP A CA 1
ATOM 861 C C . ASP A 1 101 ? -15.860 -3.411 9.324 1.00 84.81 101 ASP A C 1
ATOM 863 O O . ASP A 1 101 ? -15.850 -3.289 10.549 1.00 84.81 101 ASP A O 1
ATOM 867 N N . GLU A 1 102 ? -15.216 -4.412 8.713 1.00 80.12 102 GLU A N 1
ATOM 868 C CA . GLU A 1 102 ? -14.473 -5.468 9.421 1.00 80.12 102 GLU A CA 1
ATOM 869 C C . GLU A 1 102 ? -13.158 -4.975 10.046 1.00 80.12 102 GLU A C 1
ATOM 871 O O . GLU A 1 102 ? -12.764 -5.431 11.123 1.00 80.12 102 GLU A O 1
ATOM 876 N N . THR A 1 103 ? -12.472 -4.038 9.390 1.00 74.94 103 THR A N 1
ATOM 877 C CA . THR A 1 103 ? -11.179 -3.510 9.861 1.00 74.94 103 THR A CA 1
ATOM 878 C C . THR A 1 103 ? -11.323 -2.380 10.877 1.00 74.94 103 THR A C 1
ATOM 880 O O . THR A 1 103 ? -10.364 -2.059 11.582 1.00 74.94 103 THR A O 1
ATOM 883 N N . LYS A 1 104 ? -12.519 -1.799 11.019 1.00 81.00 104 LYS A N 1
ATOM 884 C CA . LYS A 1 104 ? -12.793 -0.769 12.021 1.00 81.00 104 LYS A CA 1
ATOM 885 C C . LYS A 1 104 ? -12.653 -1.328 13.438 1.00 81.00 104 LYS A C 1
ATOM 887 O O . LYS A 1 104 ? -13.085 -2.442 13.751 1.00 81.00 104 LYS A O 1
ATOM 892 N N . LEU A 1 105 ? -12.066 -0.530 14.327 1.00 76.62 105 LEU A N 1
ATOM 893 C CA . LEU A 1 105 ? -12.052 -0.859 15.747 1.00 76.62 105 LEU A CA 1
ATOM 894 C C . LEU A 1 105 ? -13.434 -0.644 16.370 1.00 76.62 105 LEU A C 1
ATOM 896 O O . LEU A 1 105 ? -14.101 0.372 16.152 1.00 76.62 105 LEU A O 1
ATOM 900 N N . THR A 1 106 ? -13.843 -1.618 17.167 1.00 83.69 106 THR A N 1
ATOM 901 C CA . THR A 1 106 ? -14.968 -1.523 18.094 1.00 83.69 106 THR A CA 1
ATOM 902 C C . THR A 1 106 ? -14.628 -0.559 19.237 1.00 83.69 106 THR A C 1
ATOM 904 O O . THR A 1 106 ? -13.449 -0.324 19.514 1.00 83.69 106 THR A O 1
ATOM 907 N N . PRO A 1 107 ? -15.632 0.014 19.925 1.00 87.38 107 PRO A N 1
ATOM 908 C CA . PRO A 1 107 ? -15.395 0.889 21.074 1.00 87.38 107 PRO A CA 1
ATOM 909 C C . PRO A 1 107 ? -14.496 0.259 22.146 1.00 87.38 107 PRO A C 1
ATOM 911 O O . PRO A 1 107 ? -13.645 0.936 22.715 1.00 87.38 107 PRO A O 1
ATOM 914 N N . GLU A 1 108 ? -14.649 -1.040 22.393 1.00 84.31 108 GLU A N 1
ATOM 915 C CA . GLU A 1 108 ? -13.847 -1.789 23.356 1.00 84.31 108 GLU A CA 1
ATOM 916 C C . GLU A 1 108 ? -12.379 -1.899 22.918 1.00 84.31 108 GLU A C 1
ATOM 918 O O . GLU A 1 108 ? -11.477 -1.693 23.730 1.00 84.31 108 GLU A O 1
ATOM 923 N N . GLU A 1 109 ? -12.125 -2.162 21.633 1.00 79.44 109 GLU A N 1
ATOM 924 C CA . GLU A 1 109 ? -10.766 -2.232 21.077 1.00 79.44 109 GLU A CA 1
ATOM 925 C C . GLU A 1 109 ? -10.080 -0.858 21.049 1.00 79.44 109 GLU A C 1
ATOM 927 O O . GLU A 1 109 ? -8.867 -0.780 21.234 1.00 79.44 109 GLU A O 1
ATOM 932 N N . ILE A 1 110 ? -10.840 0.230 20.865 1.00 81.31 110 ILE A N 1
ATOM 933 C CA . ILE A 1 110 ? -10.315 1.603 20.963 1.00 81.31 110 ILE A CA 1
ATOM 934 C C . ILE A 1 110 ? -9.806 1.872 22.382 1.00 81.31 110 ILE A C 1
ATOM 936 O O . ILE A 1 110 ? -8.681 2.333 22.545 1.00 81.31 110 ILE A O 1
ATOM 940 N N . ILE A 1 111 ? -10.591 1.534 23.409 1.00 82.44 111 ILE A N 1
ATOM 941 C CA . ILE A 1 111 ? -10.194 1.735 24.813 1.00 82.44 111 ILE A CA 1
ATOM 942 C C . ILE A 1 111 ? -8.965 0.886 25.158 1.00 82.44 111 ILE A C 1
ATOM 944 O O . ILE A 1 111 ? -8.036 1.369 25.811 1.00 82.44 111 ILE A O 1
ATOM 948 N N . ALA A 1 112 ? -8.945 -0.374 24.716 1.00 78.62 112 ALA A N 1
ATOM 949 C CA . ALA A 1 112 ? -7.808 -1.265 24.925 1.00 78.62 112 ALA A CA 1
ATOM 950 C C . ALA A 1 112 ? -6.537 -0.714 24.259 1.00 78.62 112 ALA A C 1
ATOM 952 O O . ALA A 1 112 ? -5.473 -0.705 24.874 1.00 78.62 112 ALA A O 1
ATOM 953 N N . TYR A 1 113 ? -6.662 -0.178 23.043 1.00 75.38 113 TYR A N 1
ATOM 954 C CA . TYR A 1 113 ? -5.569 0.477 22.335 1.00 75.38 113 TYR A CA 1
ATOM 955 C C . TYR A 1 113 ? -5.067 1.741 23.046 1.00 75.38 113 TYR A C 1
ATOM 957 O O . TYR A 1 113 ? -3.866 1.867 23.271 1.00 75.38 113 TYR A O 1
ATOM 965 N N . GLU A 1 114 ? -5.955 2.656 23.438 1.00 78.31 114 GLU A N 1
ATOM 966 C CA . GLU A 1 114 ? -5.574 3.886 24.148 1.00 78.31 114 GLU A CA 1
ATOM 967 C C . GLU A 1 114 ? -4.840 3.576 25.459 1.00 78.31 114 GLU A C 1
ATOM 969 O O . GLU A 1 114 ? -3.843 4.222 25.787 1.00 78.31 114 GLU A O 1
ATOM 974 N N . THR A 1 115 ? -5.291 2.541 26.173 1.00 79.75 115 THR A N 1
ATOM 975 C CA . THR A 1 115 ? -4.649 2.063 27.403 1.00 79.75 115 THR A CA 1
ATOM 976 C C . THR A 1 115 ? -3.250 1.524 27.112 1.00 79.75 115 THR A C 1
ATOM 978 O O . THR A 1 115 ? -2.283 1.967 27.726 1.00 79.75 115 THR A O 1
ATOM 981 N N . ALA A 1 116 ? -3.124 0.645 26.117 1.00 73.12 116 ALA A N 1
ATOM 982 C CA . ALA A 1 116 ? -1.853 0.045 25.729 1.00 73.12 116 ALA A CA 1
ATOM 983 C C . ALA A 1 116 ? -0.823 1.083 25.240 1.00 73.12 116 ALA A C 1
ATOM 985 O O . ALA A 1 116 ? 0.363 0.989 25.554 1.00 73.12 116 ALA A O 1
ATOM 986 N N . VAL A 1 117 ? -1.264 2.116 24.511 1.00 72.88 117 VAL A N 1
ATOM 987 C CA . VAL A 1 117 ? -0.407 3.243 24.103 1.00 72.88 117 VAL A CA 1
ATOM 988 C C . VAL A 1 117 ? 0.046 4.061 25.309 1.00 72.88 117 VAL A C 1
ATOM 990 O O . VAL A 1 117 ? 1.207 4.472 25.362 1.00 72.88 117 VAL A O 1
ATOM 993 N N . SER A 1 118 ? -0.843 4.310 26.273 1.00 78.19 118 SER A N 1
ATOM 994 C CA . SER A 1 118 ? -0.487 5.016 27.508 1.00 78.19 118 SER A CA 1
ATOM 995 C C . SER A 1 118 ? 0.578 4.248 28.290 1.00 78.19 118 SER A C 1
ATOM 997 O O . SER A 1 118 ? 1.621 4.816 28.605 1.00 78.19 118 SER A O 1
ATOM 999 N N . GLU A 1 119 ? 0.362 2.952 28.522 1.00 77.25 119 GLU A N 1
ATOM 1000 C CA . GLU A 1 119 ? 1.300 2.072 29.230 1.00 77.25 119 GLU A CA 1
ATOM 1001 C C . GLU A 1 119 ? 2.661 2.012 28.521 1.00 77.25 119 GLU A C 1
ATOM 1003 O O . GLU A 1 119 ? 3.700 2.206 29.150 1.00 77.25 119 GLU A O 1
ATOM 1008 N N . HIS A 1 120 ? 2.674 1.852 27.194 1.00 70.94 120 HIS A N 1
ATOM 1009 C CA . HIS A 1 120 ? 3.917 1.825 26.421 1.00 70.94 120 HIS A CA 1
ATOM 1010 C C . HIS A 1 120 ? 4.703 3.144 26.507 1.00 70.94 120 HIS A C 1
ATOM 1012 O O . HIS A 1 120 ? 5.932 3.147 26.618 1.00 70.94 120 HIS A O 1
ATOM 1018 N N . ASN A 1 121 ? 4.009 4.284 26.465 1.00 74.44 121 ASN A N 1
ATOM 1019 C CA . ASN A 1 121 ? 4.647 5.592 26.604 1.00 74.44 121 ASN A CA 1
ATOM 1020 C C . ASN A 1 121 ? 5.203 5.813 28.018 1.00 74.44 121 ASN A C 1
ATOM 1022 O O . ASN A 1 121 ? 6.283 6.391 28.157 1.00 74.44 121 ASN A O 1
ATOM 1026 N N . GLU A 1 122 ? 4.503 5.343 29.053 1.00 79.81 122 GLU A N 1
ATOM 1027 C CA . GLU A 1 122 ? 4.980 5.376 30.439 1.00 79.81 122 GLU A CA 1
ATOM 1028 C C . GLU A 1 122 ? 6.235 4.514 30.622 1.00 79.81 122 GLU A C 1
ATOM 1030 O O . GLU A 1 122 ? 7.230 4.988 31.174 1.00 79.81 122 GLU A O 1
ATOM 1035 N N . GLU A 1 123 ? 6.244 3.285 30.101 1.00 75.75 123 GLU A N 1
ATOM 1036 C CA . GLU A 1 123 ? 7.418 2.406 30.129 1.00 75.75 123 GLU A CA 1
ATOM 1037 C C . GLU A 1 123 ? 8.618 3.032 29.417 1.00 75.75 123 GLU A C 1
ATOM 1039 O O . GLU A 1 123 ? 9.730 3.038 29.953 1.00 75.75 123 GLU A O 1
ATOM 1044 N N . LYS A 1 124 ? 8.398 3.606 28.229 1.00 75.19 124 LYS A N 1
ATOM 1045 C CA . LYS A 1 124 ? 9.444 4.294 27.469 1.00 75.19 124 LYS A CA 1
ATOM 1046 C C . LYS A 1 124 ? 10.009 5.482 28.246 1.00 75.19 124 LYS A C 1
ATOM 1048 O O . LYS A 1 124 ? 11.229 5.629 28.318 1.00 75.19 124 LYS A O 1
ATOM 1053 N N . PHE A 1 125 ? 9.144 6.295 28.851 1.00 77.38 125 PHE A N 1
ATOM 1054 C CA . PHE A 1 125 ? 9.552 7.427 29.682 1.00 77.38 125 PHE A CA 1
ATOM 1055 C C . PHE A 1 125 ? 10.398 6.972 30.880 1.00 77.38 125 PHE A C 1
ATOM 1057 O O . PHE A 1 125 ? 11.480 7.510 31.111 1.00 77.38 125 PHE A O 1
ATOM 1064 N N . LEU A 1 126 ? 9.966 5.926 31.593 1.00 76.19 126 LEU A N 1
ATOM 1065 C CA . LEU A 1 126 ? 10.716 5.344 32.710 1.00 76.19 126 LEU A CA 1
ATOM 1066 C C . LEU A 1 126 ? 12.075 4.784 32.265 1.00 76.19 126 LEU A C 1
ATOM 1068 O O . LEU A 1 126 ? 13.078 4.981 32.953 1.00 76.19 126 LEU A O 1
ATOM 1072 N N . MET A 1 127 ? 12.138 4.118 31.109 1.00 73.75 127 MET A N 1
ATOM 1073 C CA . MET A 1 127 ? 13.394 3.628 30.533 1.00 73.75 127 MET A CA 1
ATOM 1074 C C . MET A 1 127 ? 14.349 4.772 30.180 1.00 73.75 127 MET A C 1
ATOM 1076 O O . MET A 1 127 ? 15.546 4.670 30.452 1.00 73.75 127 MET A O 1
ATOM 1080 N N . GLU A 1 128 ? 13.843 5.861 29.598 1.00 77.69 128 GLU A N 1
ATOM 1081 C CA . GLU A 1 128 ? 14.632 7.055 29.281 1.00 77.69 128 GLU A CA 1
ATOM 1082 C C . GLU A 1 128 ? 15.150 7.745 30.553 1.00 77.69 128 GLU A C 1
ATOM 1084 O O . GLU A 1 128 ? 16.334 8.092 30.617 1.00 77.69 128 GLU A O 1
ATOM 1089 N N . GLU A 1 129 ? 14.326 7.877 31.598 1.00 77.44 129 GLU A N 1
ATOM 1090 C CA . GLU A 1 129 ? 14.756 8.399 32.902 1.00 77.44 129 GLU A CA 1
ATOM 1091 C C . GLU A 1 129 ? 15.816 7.503 33.554 1.00 77.44 129 GLU A C 1
ATOM 1093 O O . GLU A 1 129 ? 16.857 7.991 34.003 1.00 77.44 129 GLU A O 1
ATOM 1098 N N . MET A 1 130 ? 15.611 6.184 33.563 1.00 73.62 130 MET A N 1
ATOM 1099 C CA . MET A 1 130 ? 16.593 5.230 34.081 1.00 73.62 130 MET A CA 1
ATOM 1100 C C . MET A 1 130 ? 17.908 5.277 33.300 1.00 73.62 130 MET A C 1
ATOM 1102 O O . MET A 1 130 ? 18.981 5.251 33.909 1.00 73.62 130 MET A O 1
ATOM 1106 N N . ALA A 1 131 ? 17.852 5.386 31.972 1.00 75.31 131 ALA A N 1
ATOM 1107 C CA . ALA A 1 131 ? 19.033 5.538 31.131 1.00 75.31 131 ALA A CA 1
ATOM 1108 C C . ALA A 1 131 ? 19.774 6.845 31.445 1.00 75.31 131 ALA A C 1
ATOM 1110 O O . ALA A 1 131 ? 20.998 6.834 31.587 1.00 75.31 131 ALA A O 1
ATOM 1111 N N . GLN A 1 132 ? 19.058 7.959 31.635 1.00 72.19 132 GLN A N 1
ATOM 1112 C CA . GLN A 1 132 ? 19.661 9.225 32.059 1.00 72.19 132 GLN A CA 1
ATOM 1113 C C . GLN A 1 132 ? 20.310 9.123 33.441 1.00 72.19 132 GLN A C 1
ATOM 1115 O O . GLN A 1 132 ? 21.436 9.592 33.609 1.00 72.19 132 GLN A O 1
ATOM 1120 N N . ILE A 1 133 ? 19.658 8.485 34.417 1.00 72.81 133 ILE A N 1
ATOM 1121 C CA . ILE A 1 133 ? 20.226 8.254 35.753 1.00 72.81 133 ILE A CA 1
ATOM 1122 C C . ILE A 1 133 ? 21.489 7.393 35.655 1.00 72.81 133 ILE A C 1
ATOM 1124 O O . ILE A 1 133 ? 22.499 7.717 36.277 1.00 72.81 133 ILE A O 1
ATOM 1128 N N . PHE A 1 134 ? 21.473 6.328 34.854 1.00 71.25 134 PHE A N 1
ATOM 1129 C CA . PHE A 1 134 ? 22.626 5.449 34.659 1.00 71.25 134 PHE A CA 1
ATOM 1130 C C . PHE A 1 134 ? 23.802 6.177 33.992 1.00 71.25 134 PHE A C 1
ATOM 1132 O O . PHE A 1 134 ? 24.939 6.088 34.457 1.00 71.25 134 PHE A O 1
ATOM 1139 N N . ILE A 1 135 ? 23.532 6.975 32.954 1.00 71.06 135 ILE A N 1
ATOM 1140 C CA . ILE A 1 135 ? 24.521 7.847 32.307 1.00 71.06 135 ILE A CA 1
ATOM 1141 C C . ILE A 1 135 ? 25.087 8.836 33.332 1.00 71.06 135 ILE A C 1
ATOM 1143 O O . ILE A 1 135 ? 26.304 8.952 33.468 1.00 71.06 135 ILE A O 1
ATOM 1147 N N . GLN A 1 136 ? 24.238 9.501 34.119 1.00 66.81 136 GLN A N 1
ATOM 1148 C CA . GLN A 1 136 ? 24.702 10.382 35.188 1.00 66.81 136 GLN A CA 1
ATOM 1149 C C . GLN A 1 136 ? 25.598 9.620 36.179 1.00 66.81 136 GLN A C 1
ATOM 1151 O O . GLN A 1 136 ? 26.700 10.076 36.458 1.00 66.81 136 GLN A O 1
ATOM 1156 N N . GLN A 1 137 ? 25.225 8.429 36.644 1.00 68.31 137 GLN A N 1
ATOM 1157 C CA . GLN A 1 137 ? 26.059 7.639 37.560 1.00 68.31 137 GLN A CA 1
ATOM 1158 C C . GLN A 1 137 ? 27.411 7.215 36.962 1.00 68.31 137 GLN A C 1
ATOM 1160 O O . GLN A 1 137 ? 28.398 7.159 37.695 1.00 68.31 137 GLN A O 1
ATOM 1165 N N . MET A 1 138 ? 27.491 6.959 35.652 1.00 63.50 138 MET A N 1
ATOM 1166 C CA . MET A 1 138 ? 28.755 6.619 34.984 1.00 63.50 138 MET A CA 1
ATOM 1167 C C . MET A 1 138 ? 29.658 7.834 34.719 1.00 63.50 138 MET A C 1
ATOM 1169 O O . MET A 1 138 ? 30.883 7.692 34.721 1.00 63.50 138 MET A O 1
ATOM 1173 N N . PHE A 1 139 ? 29.090 9.029 34.516 1.00 60.75 139 PHE A N 1
ATOM 1174 C CA . PHE A 1 139 ? 29.850 10.249 34.197 1.00 60.75 139 PHE A CA 1
ATOM 1175 C C . PHE A 1 139 ? 30.038 11.214 35.379 1.00 60.75 139 PHE A C 1
ATOM 1177 O O . PHE A 1 139 ? 30.922 12.076 35.334 1.00 60.75 139 PHE A O 1
ATOM 1184 N N . PHE A 1 140 ? 29.303 11.047 36.480 1.00 54.81 140 PHE A N 1
ATOM 1185 C CA . PHE A 1 140 ? 29.650 11.652 37.760 1.00 54.81 140 PHE A CA 1
ATOM 1186 C C . PHE A 1 140 ? 30.804 10.860 38.379 1.00 54.81 140 PHE A C 1
ATOM 1188 O O . PHE A 1 140 ? 30.611 9.832 39.024 1.00 54.81 140 PHE A O 1
ATOM 1195 N N . LYS A 1 141 ? 32.035 11.368 38.218 1.00 49.22 141 LYS A N 1
ATOM 1196 C CA . LYS A 1 141 ? 33.174 10.922 39.033 1.00 49.22 141 LYS A CA 1
ATOM 1197 C C . LYS A 1 141 ? 32.749 10.974 40.505 1.00 49.22 141 LYS A C 1
ATOM 1199 O O . LYS A 1 141 ? 32.451 12.075 40.982 1.00 49.22 141 LYS A O 1
ATOM 1204 N N . PRO A 1 142 ? 32.755 9.852 41.250 1.00 46.72 142 PRO A N 1
ATOM 1205 C CA . PRO A 1 142 ? 32.581 9.939 42.687 1.00 46.72 142 PRO A CA 1
ATOM 1206 C C . PRO A 1 142 ? 33.690 10.856 43.218 1.00 46.72 142 PRO A C 1
ATOM 1208 O O . PRO A 1 142 ? 34.825 10.776 42.725 1.00 46.72 142 PRO A O 1
ATOM 1211 N N . PRO A 1 143 ? 33.407 11.753 44.182 1.00 41.06 143 PRO A N 1
ATOM 1212 C CA . PRO A 1 143 ? 34.465 12.513 44.820 1.00 41.06 143 PRO A CA 1
ATOM 1213 C C . PRO A 1 143 ? 35.491 11.501 45.324 1.00 41.06 143 PRO A C 1
ATOM 1215 O O . PRO A 1 143 ? 35.179 10.622 46.126 1.00 41.06 143 PRO A O 1
ATOM 1218 N N . THR A 1 144 ? 36.709 11.576 44.788 1.00 48.97 144 THR A N 1
ATOM 1219 C CA . THR A 1 144 ? 37.819 10.707 45.166 1.00 48.97 144 THR A CA 1
ATOM 1220 C C . THR A 1 144 ? 38.142 10.968 46.627 1.00 48.97 144 THR A C 1
ATOM 1222 O O . THR A 1 144 ? 38.942 11.849 46.930 1.00 48.97 144 THR A O 1
ATOM 1225 N N . LYS A 1 145 ? 37.477 10.247 47.530 1.00 43.97 145 LYS A N 1
ATOM 1226 C CA . LYS A 1 145 ? 37.836 10.065 48.937 1.00 43.97 145 LYS A CA 1
ATOM 1227 C C . LYS A 1 145 ? 37.061 8.875 49.512 1.00 43.97 145 LYS A C 1
ATOM 1229 O O . LYS A 1 145 ? 36.009 9.013 50.115 1.00 43.97 145 LYS A O 1
ATOM 1234 N N . GLY A 1 146 ? 37.656 7.702 49.298 1.00 46.75 146 GLY A N 1
ATOM 1235 C CA . GLY A 1 146 ? 37.728 6.597 50.254 1.00 46.75 146 GLY A CA 1
ATOM 1236 C C . GLY A 1 146 ? 36.428 6.047 50.840 1.00 46.75 146 GLY A C 1
ATOM 1237 O O . GLY A 1 146 ? 36.019 6.460 51.919 1.00 46.75 146 GLY A O 1
ATOM 1238 N N . ARG A 1 147 ? 35.909 4.980 50.226 1.00 35.12 147 ARG A N 1
ATOM 1239 C CA . ARG A 1 147 ? 35.528 3.726 50.905 1.00 35.12 147 ARG A CA 1
ATOM 1240 C C . ARG A 1 147 ? 35.152 2.691 49.848 1.00 35.12 147 ARG A C 1
ATOM 1242 O O . ARG A 1 147 ? 34.246 2.914 49.057 1.00 35.12 147 ARG A O 1
ATOM 1249 N N . SER A 1 148 ? 35.871 1.573 49.829 1.00 36.97 148 SER A N 1
ATOM 1250 C CA . SER A 1 148 ? 35.521 0.405 49.025 1.00 36.97 148 SER A CA 1
ATOM 1251 C C . SER A 1 148 ? 34.238 -0.217 49.573 1.00 36.97 148 SER A C 1
ATOM 1253 O O . SER A 1 148 ? 34.211 -0.629 50.734 1.00 36.97 148 SER A O 1
ATOM 1255 N N . ILE A 1 149 ? 33.206 -0.328 48.744 1.00 37.09 149 ILE A N 1
ATOM 1256 C CA . ILE A 1 149 ? 32.123 -1.283 48.972 1.00 37.09 149 ILE A CA 1
ATOM 1257 C C . ILE A 1 149 ? 32.387 -2.430 48.000 1.00 37.09 149 ILE A C 1
ATOM 1259 O O . ILE A 1 149 ? 32.259 -2.274 46.790 1.00 37.09 149 ILE A O 1
ATOM 1263 N N . LEU A 1 150 ? 32.856 -3.552 48.543 1.00 36.19 150 LEU A N 1
ATOM 1264 C CA . LEU A 1 150 ? 32.986 -4.814 47.825 1.00 36.19 150 LEU A CA 1
ATOM 1265 C C . LEU A 1 150 ? 31.575 -5.312 47.486 1.00 36.19 150 LEU A C 1
ATOM 1267 O O . 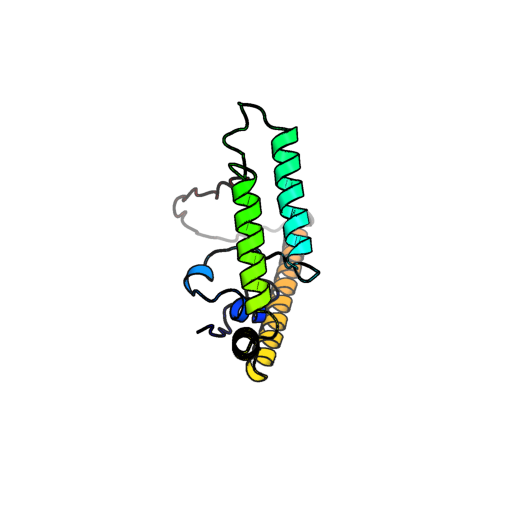LEU A 1 150 ? 30.859 -5.759 48.379 1.00 36.19 150 LEU A O 1
ATOM 1271 N N . PHE A 1 151 ? 31.184 -5.251 46.215 1.00 34.84 151 PHE A N 1
ATOM 1272 C CA . PHE A 1 151 ? 30.103 -6.085 45.697 1.00 34.84 151 PHE A CA 1
ATOM 1273 C C . PHE A 1 151 ? 30.726 -7.367 45.142 1.00 34.84 151 PHE A C 1
ATOM 1275 O O . PHE A 1 151 ? 31.334 -7.367 44.076 1.00 34.84 151 PHE A O 1
ATOM 1282 N N . ASN A 1 152 ? 30.604 -8.452 45.908 1.00 33.22 152 ASN A N 1
ATOM 1283 C CA . ASN A 1 152 ? 30.863 -9.807 45.433 1.00 33.22 152 ASN A CA 1
ATOM 1284 C C . ASN A 1 152 ? 29.717 -10.203 44.493 1.00 33.22 152 ASN A C 1
ATOM 1286 O O . ASN A 1 152 ? 28.668 -10.649 44.954 1.00 33.22 152 ASN A O 1
ATOM 1290 N N . TYR A 1 153 ? 29.915 -10.051 43.186 1.00 36.62 153 TYR A N 1
ATOM 1291 C CA . TYR A 1 153 ? 29.154 -10.805 42.197 1.00 36.62 153 TYR A CA 1
ATOM 1292 C C . TYR A 1 153 ? 29.987 -12.025 41.808 1.00 36.62 153 TYR A C 1
ATOM 1294 O O . TYR A 1 153 ? 30.869 -11.942 40.959 1.00 36.62 153 TYR A O 1
ATOM 1302 N N . ASN A 1 154 ? 29.709 -13.162 42.449 1.00 38.91 154 ASN A N 1
ATOM 1303 C CA . ASN A 1 154 ? 30.001 -14.457 41.843 1.00 38.91 154 ASN A CA 1
ATOM 1304 C C . ASN A 1 154 ? 28.974 -14.659 40.723 1.00 38.91 154 ASN A C 1
ATOM 1306 O O . ASN A 1 154 ? 27.896 -15.198 40.955 1.00 38.91 154 ASN A O 1
ATOM 1310 N N . LEU A 1 155 ? 29.292 -14.160 39.533 1.00 38.66 155 LEU A N 1
ATOM 1311 C CA . LEU A 1 155 ? 28.681 -14.602 38.288 1.00 38.66 155 LEU A CA 1
ATOM 1312 C C . LEU A 1 155 ? 29.735 -15.462 37.598 1.00 38.66 155 LEU A C 1
ATOM 1314 O O . LEU A 1 155 ? 30.756 -14.956 37.136 1.00 38.66 155 LEU A O 1
ATOM 1318 N N . GLU A 1 156 ? 29.521 -16.776 37.625 1.00 34.81 156 GLU A N 1
ATOM 1319 C CA . GLU A 1 156 ? 30.280 -17.699 36.787 1.00 34.81 156 GLU A CA 1
ATOM 1320 C C . GLU A 1 156 ? 30.058 -17.311 35.313 1.00 34.81 156 GLU A C 1
ATOM 1322 O O . GLU A 1 156 ? 28.923 -17.014 34.929 1.00 34.81 156 GLU A O 1
ATOM 1327 N N . PRO A 1 157 ? 31.113 -17.264 34.483 1.00 35.06 157 PRO A N 1
ATOM 1328 C CA . PRO A 1 157 ? 30.975 -16.900 33.084 1.00 35.06 157 PRO A CA 1
ATOM 1329 C C . PRO A 1 157 ? 30.337 -18.068 32.326 1.00 35.06 157 PRO A C 1
ATOM 1331 O O . PRO A 1 157 ? 30.973 -19.099 32.120 1.00 35.06 157 PRO A O 1
ATOM 1334 N N . THR A 1 158 ? 29.082 -17.923 31.903 1.00 40.59 158 THR A N 1
ATOM 1335 C CA . THR A 1 158 ? 28.543 -18.762 30.827 1.00 40.59 158 THR A CA 1
ATOM 1336 C C . THR A 1 158 ? 29.043 -18.227 29.494 1.00 40.59 158 THR A C 1
ATOM 1338 O O . THR A 1 158 ? 28.951 -17.031 29.222 1.00 40.59 158 THR A O 1
ATOM 1341 N N . GLU A 1 159 ? 29.620 -19.142 28.726 1.00 40.00 159 GLU A N 1
ATOM 1342 C CA . GLU A 1 159 ? 30.349 -18.934 27.483 1.00 40.00 159 GLU A CA 1
ATOM 1343 C C . GLU A 1 159 ? 29.574 -18.152 26.411 1.00 40.00 159 GLU A C 1
ATOM 1345 O O . GLU A 1 159 ? 28.345 -18.136 26.353 1.00 40.00 159 GLU A O 1
ATOM 1350 N N . GLU A 1 160 ? 30.369 -17.497 25.571 1.00 42.16 160 GLU A N 1
ATOM 1351 C CA . GLU A 1 160 ? 30.026 -16.682 24.413 1.00 42.16 160 GLU A CA 1
ATOM 1352 C C . GLU A 1 160 ? 28.957 -17.314 23.505 1.00 42.16 160 GLU A C 1
ATOM 1354 O O . GLU A 1 160 ? 29.094 -18.444 23.040 1.00 42.16 160 GLU A O 1
ATOM 1359 N N . SER A 1 161 ? 27.957 -16.520 23.116 1.00 38.03 161 SER A N 1
ATOM 1360 C CA . SER A 1 161 ? 27.404 -16.636 21.766 1.00 38.03 161 SER A CA 1
ATOM 1361 C C . SER A 1 161 ? 27.537 -15.283 21.074 1.00 38.03 161 SER A C 1
ATOM 1363 O O . SER A 1 161 ? 26.670 -14.412 21.179 1.00 38.03 161 SER A O 1
ATOM 1365 N N . ASP A 1 162 ? 28.663 -15.108 20.388 1.00 44.84 162 ASP A N 1
ATOM 1366 C CA . ASP A 1 162 ? 28.841 -14.094 19.357 1.00 44.84 162 ASP A CA 1
ATOM 1367 C C . ASP A 1 162 ? 27.798 -14.332 18.255 1.00 44.84 162 ASP A C 1
ATOM 1369 O O . ASP A 1 162 ? 27.971 -15.147 17.352 1.00 44.84 162 ASP A O 1
ATOM 1373 N N . SER A 1 163 ? 26.682 -13.615 18.325 1.00 40.66 163 SER A N 1
ATOM 1374 C CA . SER A 1 163 ? 25.845 -13.362 17.155 1.00 40.66 163 SER A CA 1
ATOM 1375 C C . SER A 1 163 ? 25.510 -11.880 17.132 1.00 40.66 163 SER A C 1
ATOM 1377 O O . SER A 1 163 ? 24.471 -11.414 17.593 1.00 40.66 163 SER A O 1
ATOM 1379 N N . ARG A 1 164 ? 26.464 -11.096 16.625 1.00 38.44 164 ARG A N 1
ATOM 1380 C CA . ARG A 1 164 ? 26.165 -9.740 16.170 1.00 38.44 164 ARG A CA 1
ATOM 1381 C C . ARG A 1 164 ? 25.190 -9.879 14.998 1.00 38.44 164 ARG A C 1
ATOM 1383 O O . ARG A 1 164 ? 25.519 -10.613 14.066 1.00 38.44 164 ARG A O 1
ATOM 1390 N N . PRO A 1 165 ? 24.026 -9.215 15.000 1.00 37.16 165 PRO A N 1
ATOM 1391 C CA . PRO A 1 165 ? 23.232 -9.136 13.789 1.00 37.16 165 PRO A CA 1
ATOM 1392 C C . PRO A 1 165 ? 24.017 -8.279 12.791 1.00 37.16 165 PRO A C 1
ATOM 1394 O O . PRO A 1 165 ? 2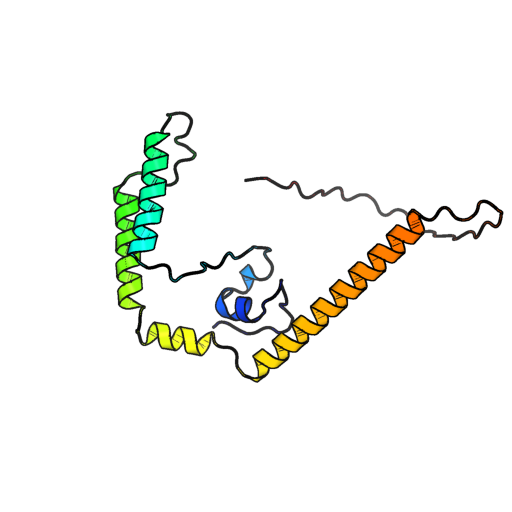4.240 -7.088 13.014 1.00 37.16 165 PRO A O 1
ATOM 1397 N N . GLU A 1 166 ? 24.497 -8.901 11.717 1.00 30.81 166 GLU A N 1
ATOM 1398 C CA . GLU A 1 166 ? 24.971 -8.176 10.544 1.00 30.81 166 GLU A CA 1
ATOM 1399 C C . GLU A 1 166 ? 23.777 -7.413 9.964 1.00 30.81 166 GLU A C 1
ATOM 1401 O O . GLU A 1 166 ? 22.860 -7.996 9.386 1.00 30.81 166 GLU A O 1
ATOM 1406 N N . CYS A 1 167 ? 23.764 -6.093 10.151 1.00 33.69 167 CYS A N 1
ATOM 1407 C CA . CYS A 1 167 ? 22.910 -5.211 9.372 1.00 33.69 167 CYS A CA 1
ATOM 1408 C C . CYS A 1 167 ? 23.374 -5.281 7.915 1.00 33.69 167 CYS A C 1
ATOM 1410 O O . CYS A 1 167 ? 24.317 -4.595 7.521 1.00 33.69 167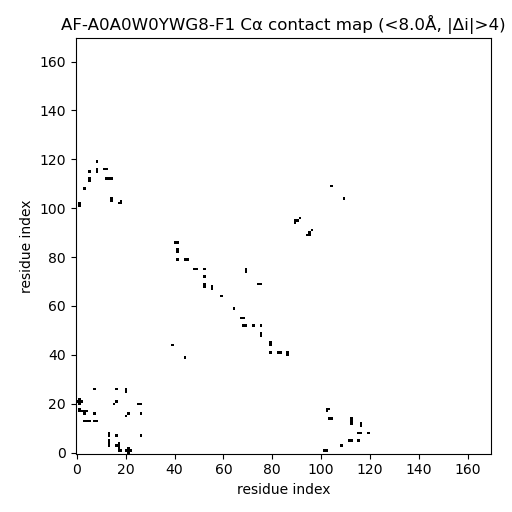 CYS A O 1
ATOM 1412 N N . VAL A 1 168 ? 22.711 -6.117 7.121 1.00 32.50 168 VAL A N 1
ATOM 1413 C CA . VAL A 1 168 ? 22.755 -6.023 5.666 1.00 32.50 168 VAL A CA 1
ATOM 1414 C C . VAL A 1 168 ? 22.007 -4.745 5.293 1.00 32.50 168 VAL A C 1
ATOM 1416 O O . VAL A 1 168 ? 20.785 -4.669 5.398 1.00 32.50 168 VAL A O 1
ATOM 1419 N N . LEU A 1 169 ? 22.763 -3.713 4.923 1.00 32.19 169 LEU A N 1
ATOM 1420 C CA . LEU A 1 169 ? 22.239 -2.582 4.167 1.00 32.19 169 LEU A CA 1
ATOM 1421 C C . LEU A 1 169 ? 21.914 -3.107 2.763 1.00 32.19 169 LEU A C 1
ATOM 1423 O O . LEU A 1 169 ? 22.835 -3.432 2.014 1.00 32.19 169 LEU A O 1
ATOM 1427 N N . MET A 1 170 ? 20.621 -3.247 2.464 1.00 33.81 170 MET A N 1
ATOM 1428 C CA . MET A 1 170 ? 20.115 -3.273 1.089 1.00 33.81 170 MET A CA 1
ATOM 1429 C C . MET A 1 170 ? 19.875 -1.840 0.627 1.00 33.81 170 MET A C 1
ATOM 1431 O O . MET A 1 170 ? 19.337 -1.056 1.445 1.00 33.81 170 MET A O 1
#

Nearest PDB structures (foldseek):
  7dn3-assembly1_D  TM=3.853E-01  e=5.208E+00  Homo sapiens

Organism: Legionella spiritensis (NCBI:txid452)

Mean predicted aligned error: 15.85 Å

pLDDT: mean 71.19, std 19.65, range [30.81, 97.75]